Protein AF-A0A498RJK5-F1 (afdb_monomer_lite)

Foldseek 3Di:
DAEDEQEDQPPVSVVVLVVQVPDPPHDDQFYEDAACDPSLVVCVVVVNPGAYAHPDPVCVVRCVVVVRDHD

Secondary structure (DSSP, 8-state):
-EEEEEE--SHHHHHHHHHHHT-SSEEEEEEEESS--HHHHHHHHTT-SS-EEES-GGGHHHHHHTT----

Sequence (71 aa):
MVKVGVVGYGVIGQRLADGVARQKDMELVGVADVAPTLAIRALKEKGMPYAFYLGMAENKPQFDALAIPVA

InterPro domains:
  IPR036291 NAD(P)-binding domain superfamily [SSF51735] (1-47)

Radius of gyration: 11.85 Å; chains: 1; bounding box: 28×20×32 Å

pLDDT: mean 97.56, std 1.81, range [85.12, 98.75]

Structure (mmCIF, N/CA/C/O backbone):
data_AF-A0A498RJK5-F1
#
_entry.id   AF-A0A498RJK5-F1
#
loop_
_atom_site.group_PDB
_atom_site.id
_atom_site.type_symbol
_atom_site.label_atom_id
_atom_site.label_alt_id
_atom_site.label_comp_id
_atom_site.label_asym_id
_atom_site.label_entity_id
_atom_site.label_seq_id
_atom_site.pdbx_PDB_ins_code
_atom_site.Cartn_x
_atom_site.Cartn_y
_atom_site.Cartn_z
_atom_site.occupancy
_atom_site.B_iso_or_equiv
_atom_site.auth_seq_id
_atom_site.auth_comp_id
_atom_site.auth_asym_id
_atom_site.auth_atom_id
_atom_site.pdbx_PDB_model_num
ATOM 1 N N . MET A 1 1 ? -17.779 5.853 8.889 1.00 85.12 1 MET A N 1
ATOM 2 C CA . MET A 1 1 ? -16.377 5.445 8.697 1.00 85.12 1 MET A CA 1
ATOM 3 C C . MET A 1 1 ? -15.786 6.307 7.594 1.00 85.12 1 MET A C 1
ATOM 5 O O . MET A 1 1 ? -16.390 6.374 6.527 1.00 85.12 1 MET A O 1
ATOM 9 N N . VAL A 1 2 ? -14.685 7.008 7.846 1.00 98.25 2 VAL A N 1
ATOM 10 C CA . VAL A 1 2 ? -13.975 7.787 6.819 1.00 98.25 2 VAL A CA 1
ATOM 11 C C . VAL A 1 2 ? -13.086 6.842 6.018 1.00 98.25 2 VAL A C 1
ATOM 13 O O . VAL A 1 2 ? -12.276 6.124 6.595 1.00 98.25 2 VAL A O 1
ATOM 16 N N . LYS A 1 3 ? -13.236 6.841 4.694 1.00 98.56 3 LYS A N 1
ATOM 17 C CA . LYS A 1 3 ? -12.398 6.047 3.792 1.00 98.56 3 LYS A CA 1
ATOM 18 C C . LYS A 1 3 ? -11.123 6.810 3.475 1.00 98.56 3 LYS A C 1
ATOM 20 O O . LYS A 1 3 ? -11.193 7.924 2.961 1.00 98.56 3 LYS A O 1
ATOM 25 N N . VAL A 1 4 ? -9.976 6.213 3.768 1.00 98.75 4 VAL A N 1
ATOM 26 C CA . VAL A 1 4 ? -8.672 6.858 3.605 1.00 98.75 4 VAL A CA 1
ATOM 27 C C . VAL A 1 4 ? -7.801 6.030 2.670 1.00 98.75 4 VAL A C 1
ATOM 29 O O . VAL A 1 4 ? -7.644 4.825 2.855 1.00 98.75 4 VAL A O 1
ATOM 32 N N . GLY A 1 5 ? -7.219 6.689 1.672 1.00 98.50 5 GLY A N 1
ATOM 33 C CA . GLY A 1 5 ? -6.126 6.153 0.866 1.00 98.50 5 GLY A CA 1
ATOM 34 C C . GLY A 1 5 ? -4.826 6.875 1.208 1.00 98.50 5 GLY A C 1
ATOM 35 O O . GLY A 1 5 ? -4.835 8.086 1.432 1.00 98.50 5 GLY A O 1
ATOM 36 N N . VAL A 1 6 ? -3.709 6.148 1.238 1.00 98.56 6 VAL A N 1
ATOM 37 C CA . VAL A 1 6 ? -2.379 6.737 1.460 1.00 98.56 6 VAL A CA 1
ATOM 38 C C . VAL A 1 6 ? -1.557 6.630 0.179 1.00 98.56 6 VAL A C 1
ATOM 40 O O . VAL A 1 6 ? -1.126 5.544 -0.203 1.00 98.56 6 VAL A O 1
ATOM 43 N N . VAL A 1 7 ? -1.330 7.764 -0.486 1.00 98.06 7 VAL A N 1
ATOM 44 C CA . VAL A 1 7 ? -0.532 7.840 -1.720 1.00 98.06 7 VAL A CA 1
ATOM 45 C C . VAL A 1 7 ? 0.911 8.200 -1.372 1.00 98.06 7 VAL A C 1
ATOM 47 O O . VAL A 1 7 ? 1.169 9.251 -0.789 1.00 98.06 7 VAL A O 1
ATOM 50 N N . GLY A 1 8 ? 1.842 7.316 -1.728 1.00 97.69 8 GLY A N 1
ATOM 51 C CA . GLY A 1 8 ? 3.256 7.380 -1.366 1.00 97.69 8 GLY A CA 1
ATOM 52 C C . GLY A 1 8 ? 3.561 6.536 -0.129 1.00 97.69 8 GLY A C 1
ATOM 53 O O . GLY A 1 8 ? 3.587 7.050 0.990 1.00 97.69 8 GLY A O 1
ATOM 54 N N . TYR A 1 9 ? 3.855 5.246 -0.317 1.00 98.00 9 TYR A N 1
ATOM 55 C CA . TYR A 1 9 ? 4.140 4.297 0.769 1.00 98.00 9 TYR A CA 1
ATOM 56 C C . TYR A 1 9 ? 5.620 4.298 1.200 1.00 98.00 9 TYR A C 1
ATOM 58 O O . TYR A 1 9 ? 6.262 3.264 1.374 1.00 98.00 9 TYR A O 1
ATOM 66 N N . GLY A 1 10 ? 6.174 5.497 1.387 1.00 96.38 10 GLY A N 1
ATOM 67 C CA . GLY A 1 10 ? 7.516 5.701 1.931 1.00 96.38 10 GLY A CA 1
ATOM 68 C C . GLY A 1 10 ? 7.550 5.691 3.464 1.00 96.38 10 GLY A C 1
ATOM 69 O O . GLY A 1 10 ? 6.631 5.230 4.140 1.00 96.38 10 GLY A O 1
ATOM 70 N N . VAL A 1 11 ? 8.602 6.282 4.039 1.00 97.00 11 VAL A N 1
ATOM 71 C CA . VAL A 1 11 ? 8.831 6.334 5.499 1.00 97.00 11 VAL A CA 1
ATOM 72 C C . VAL A 1 11 ? 7.635 6.921 6.263 1.00 97.00 11 VAL A C 1
ATOM 74 O O . VAL A 1 11 ? 7.251 6.387 7.304 1.00 97.00 11 VAL A O 1
ATOM 77 N N . ILE A 1 12 ? 7.033 8.006 5.775 1.00 98.25 12 ILE A N 1
ATOM 78 C CA . ILE A 1 12 ? 5.860 8.614 6.423 1.00 98.25 12 ILE A CA 1
ATOM 79 C C . ILE A 1 12 ? 4.574 7.878 6.039 1.00 98.25 12 ILE A C 1
ATOM 81 O O . ILE A 1 12 ? 3.761 7.598 6.916 1.00 98.25 12 ILE A O 1
ATOM 85 N N . GLY A 1 13 ? 4.424 7.483 4.772 1.00 98.25 13 GLY A N 1
ATOM 86 C CA . GLY A 1 13 ? 3.238 6.781 4.281 1.00 98.25 13 GLY A CA 1
ATOM 87 C C . GLY A 1 13 ? 2.917 5.506 5.055 1.00 98.25 13 GLY A C 1
ATOM 88 O O . GLY A 1 13 ? 1.781 5.328 5.480 1.00 98.25 13 GLY A O 1
ATOM 89 N N . GLN A 1 14 ? 3.918 4.668 5.345 1.00 97.69 14 GLN A N 1
ATOM 90 C CA . GLN A 1 14 ? 3.701 3.455 6.147 1.00 97.69 14 GLN A CA 1
ATOM 91 C C . GLN A 1 14 ? 3.166 3.765 7.555 1.00 97.69 14 GLN A C 1
ATOM 93 O O . GLN A 1 14 ? 2.277 3.082 8.050 1.00 97.69 14 GLN A O 1
ATOM 98 N N . ARG A 1 15 ? 3.649 4.847 8.184 1.00 98.38 15 ARG A N 1
ATOM 99 C CA . ARG A 1 15 ? 3.217 5.261 9.528 1.00 98.38 15 ARG A CA 1
ATOM 100 C C . ARG A 1 15 ? 1.795 5.812 9.505 1.00 98.38 15 ARG A C 1
ATOM 102 O O . ARG A 1 15 ? 1.035 5.566 10.435 1.00 98.38 15 ARG A O 1
ATOM 109 N N . LEU A 1 16 ? 1.439 6.542 8.447 1.00 98.62 16 LEU A N 1
ATOM 110 C CA . LEU A 1 16 ? 0.077 7.028 8.239 1.00 98.62 16 LEU A CA 1
ATOM 111 C C . LEU A 1 16 ? -0.891 5.870 7.984 1.00 98.62 16 LEU A C 1
ATOM 113 O O . LEU A 1 16 ? -1.945 5.842 8.607 1.00 98.62 16 LEU A O 1
ATOM 117 N N . ALA A 1 17 ? -0.522 4.896 7.148 1.00 98.56 17 ALA A N 1
ATOM 118 C CA . ALA A 1 17 ? -1.334 3.706 6.892 1.00 98.56 17 ALA A CA 1
ATOM 119 C C . ALA A 1 17 ? -1.610 2.919 8.185 1.00 98.56 17 ALA A C 1
ATOM 121 O O . ALA A 1 17 ? -2.769 2.664 8.511 1.00 98.56 17 ALA A O 1
ATOM 122 N N . ASP A 1 18 ? -0.568 2.640 8.975 1.00 98.19 18 ASP A N 1
ATOM 123 C CA . ASP A 1 18 ? -0.706 1.994 10.287 1.00 98.19 18 ASP A CA 1
ATOM 124 C C . ASP A 1 18 ? -1.563 2.831 11.251 1.00 98.19 18 ASP A C 1
ATOM 126 O O . ASP A 1 18 ? -2.354 2.296 12.028 1.00 98.19 18 ASP A O 1
ATOM 130 N N . GLY A 1 19 ? -1.411 4.158 11.216 1.00 98.38 19 GLY A N 1
ATOM 131 C CA . GLY A 1 19 ? -2.204 5.086 12.016 1.00 98.38 19 GLY A CA 1
ATOM 132 C C . GLY A 1 19 ? -3.692 5.004 11.688 1.00 98.38 19 GLY A C 1
ATOM 133 O O . GLY A 1 19 ? -4.498 4.829 12.601 1.00 98.38 19 GLY A O 1
ATOM 134 N N . VAL A 1 20 ? -4.039 5.075 10.399 1.00 98.56 20 VAL A N 1
ATOM 135 C CA . VAL A 1 20 ? -5.412 4.964 9.883 1.00 98.56 20 VAL A CA 1
ATOM 136 C C . VAL A 1 20 ? -6.019 3.613 10.252 1.00 98.56 20 VAL A C 1
ATOM 138 O O . VAL A 1 20 ? -7.118 3.582 10.796 1.00 98.56 20 VAL A O 1
ATOM 141 N N . ALA A 1 21 ? -5.296 2.508 10.035 1.00 98.00 21 ALA A N 1
ATOM 142 C CA . ALA A 1 21 ? -5.777 1.151 10.314 1.00 98.00 21 ALA A CA 1
ATOM 143 C C . ALA A 1 21 ? -6.121 0.905 11.798 1.00 98.00 21 ALA A C 1
ATOM 145 O O . ALA A 1 21 ? -6.822 -0.049 12.127 1.00 98.00 21 ALA A O 1
ATOM 146 N N . ARG A 1 22 ? -5.627 1.757 12.706 1.00 98.25 22 ARG A N 1
ATOM 147 C CA . ARG A 1 22 ? -5.878 1.679 14.153 1.00 98.25 22 ARG A CA 1
ATOM 148 C C . ARG A 1 22 ? -6.988 2.609 14.639 1.00 98.25 22 ARG A C 1
ATOM 150 O O . ARG A 1 22 ? -7.358 2.519 15.812 1.00 98.25 22 ARG A O 1
ATOM 157 N N . GLN A 1 23 ? -7.488 3.514 13.800 1.00 98.50 23 GLN A N 1
ATOM 158 C CA . GLN A 1 23 ? -8.567 4.416 14.196 1.00 98.50 23 GLN A CA 1
ATOM 159 C C . GLN A 1 23 ? -9.914 3.696 14.148 1.00 98.50 23 GLN A C 1
ATOM 161 O O . GLN A 1 23 ? -10.178 2.890 13.263 1.00 98.50 23 GLN A O 1
ATOM 166 N N . LYS A 1 24 ? -10.787 3.996 15.114 1.00 98.31 24 LYS A N 1
ATOM 167 C CA . LYS A 1 24 ? -12.105 3.345 15.228 1.00 98.31 24 LYS A CA 1
ATOM 168 C C . LYS A 1 24 ? -13.147 3.916 14.262 1.00 98.31 24 LYS A C 1
ATOM 170 O O . LYS A 1 24 ? -14.197 3.313 14.074 1.00 98.31 24 LYS A O 1
ATOM 175 N N . ASP A 1 25 ? -12.883 5.087 13.700 1.00 98.50 25 ASP A N 1
ATOM 176 C CA . ASP A 1 25 ? -13.771 5.847 12.824 1.00 98.50 25 ASP A CA 1
ATOM 177 C C . ASP A 1 25 ? -13.267 5.919 11.372 1.00 98.50 25 ASP A C 1
ATOM 179 O O . ASP A 1 25 ? -13.931 6.535 10.529 1.00 98.50 25 ASP A O 1
ATOM 183 N N . MET A 1 26 ? -12.150 5.252 11.055 1.00 98.69 26 MET A N 1
ATOM 184 C CA . MET A 1 26 ? -11.540 5.225 9.724 1.00 98.69 26 MET A CA 1
ATOM 185 C C . MET A 1 26 ? -11.390 3.806 9.171 1.00 98.69 26 MET A C 1
ATOM 187 O O . MET A 1 26 ? -11.271 2.830 9.904 1.00 98.69 26 MET A O 1
ATOM 191 N N . GLU A 1 27 ? -11.358 3.721 7.846 1.00 98.25 27 GLU A N 1
ATOM 192 C CA . GLU A 1 27 ? -11.063 2.519 7.072 1.00 98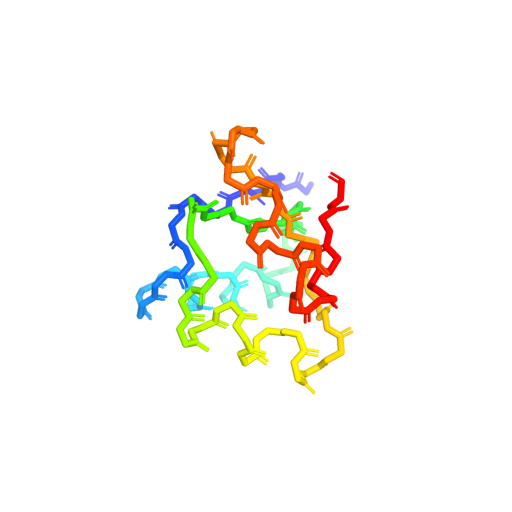.25 27 GLU A CA 1
ATOM 193 C C . GLU A 1 27 ? -9.938 2.848 6.089 1.00 98.25 27 GLU A C 1
ATOM 195 O O . GLU A 1 27 ? -10.077 3.739 5.243 1.00 98.25 27 GLU A O 1
ATOM 200 N N . LEU A 1 28 ? -8.820 2.125 6.192 1.00 98.50 28 LEU A N 1
ATOM 201 C CA . LEU A 1 28 ? -7.752 2.198 5.202 1.00 98.50 28 LEU A CA 1
ATOM 202 C C . LEU A 1 28 ? -8.174 1.405 3.960 1.00 98.50 28 LEU A C 1
ATOM 204 O O . LEU A 1 28 ? -8.163 0.178 3.973 1.00 98.50 28 LEU A O 1
ATOM 208 N N . VAL A 1 29 ? -8.503 2.112 2.880 1.00 98.50 29 VAL A N 1
ATOM 209 C CA . VAL A 1 29 ? -8.858 1.502 1.585 1.00 98.50 29 VAL A CA 1
ATOM 210 C C . VAL A 1 29 ? -7.635 0.860 0.930 1.00 98.50 29 VAL A C 1
ATOM 212 O O . VAL A 1 29 ? -7.744 -0.146 0.233 1.00 98.50 29 VAL A O 1
ATOM 215 N N . GLY A 1 30 ? -6.461 1.441 1.162 1.00 98.44 30 GLY A N 1
ATOM 216 C CA . GLY A 1 30 ? -5.181 0.888 0.756 1.00 98.44 30 GLY A CA 1
ATOM 217 C C . GLY A 1 30 ? -4.105 1.949 0.611 1.00 98.44 30 GLY A C 1
ATOM 218 O O . GLY A 1 30 ? -4.270 3.116 0.984 1.00 98.44 30 GLY A O 1
ATOM 219 N N . VAL A 1 31 ? -2.978 1.509 0.073 1.00 98.62 31 VAL A N 1
ATOM 220 C CA . VAL A 1 31 ? -1.759 2.295 -0.089 1.00 98.62 31 VAL A CA 1
ATOM 221 C C . VAL A 1 31 ? -1.328 2.275 -1.549 1.00 98.62 31 VAL A C 1
ATOM 223 O O . VAL A 1 31 ? -1.590 1.303 -2.253 1.00 98.62 31 VAL A O 1
ATOM 226 N N . ALA A 1 32 ? -0.674 3.333 -2.015 1.00 98.38 32 ALA A N 1
ATOM 227 C CA . ALA A 1 32 ? -0.223 3.426 -3.399 1.00 98.38 32 ALA A CA 1
ATOM 228 C C . ALA A 1 32 ? 1.229 3.887 -3.509 1.00 98.38 32 ALA A C 1
ATOM 230 O O . ALA A 1 32 ? 1.705 4.686 -2.701 1.00 98.38 32 ALA A O 1
ATOM 231 N N . ASP A 1 33 ? 1.925 3.401 -4.531 1.00 98.19 33 ASP A N 1
ATOM 232 C CA . ASP A 1 33 ? 3.267 3.848 -4.909 1.00 98.19 33 ASP A CA 1
ATOM 233 C C . ASP A 1 33 ? 3.490 3.600 -6.412 1.00 98.19 33 ASP A C 1
ATOM 235 O O . ASP A 1 33 ? 2.666 2.975 -7.087 1.00 98.19 33 ASP A O 1
ATOM 239 N N . VAL A 1 34 ? 4.593 4.110 -6.951 1.00 97.56 34 VAL A N 1
ATOM 240 C CA . VAL A 1 34 ? 4.949 4.011 -8.373 1.00 97.56 34 VAL A CA 1
ATOM 241 C C . VAL A 1 34 ? 6.039 2.976 -8.641 1.00 97.56 34 VAL A C 1
ATOM 243 O O . VAL A 1 34 ? 6.166 2.522 -9.774 1.00 97.56 34 VAL A O 1
ATOM 246 N N . ALA A 1 35 ? 6.819 2.587 -7.628 1.00 97.00 35 ALA A N 1
ATOM 247 C CA . ALA A 1 35 ? 7.964 1.687 -7.775 1.00 97.00 35 ALA A CA 1
ATOM 248 C C . ALA A 1 35 ? 7.999 0.609 -6.675 1.00 97.00 35 ALA A C 1
ATOM 250 O O . ALA A 1 35 ? 7.514 0.846 -5.566 1.00 97.00 35 ALA A O 1
ATOM 251 N N . PRO A 1 36 ? 8.6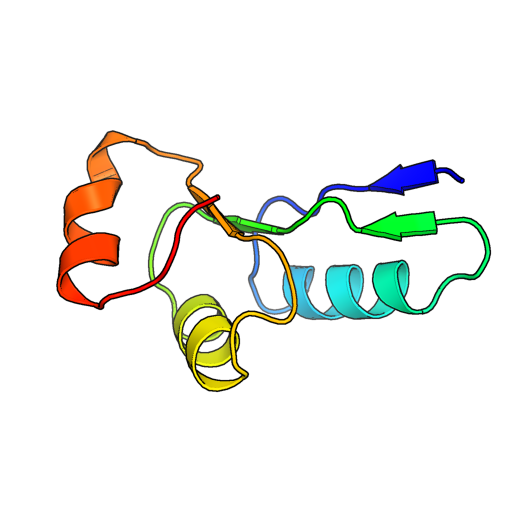11 -0.566 -6.925 1.00 97.00 36 PRO A N 1
ATOM 252 C CA . PRO A 1 36 ? 8.743 -1.633 -5.932 1.00 97.00 36 PRO A CA 1
ATOM 253 C C . PRO A 1 36 ? 9.881 -1.335 -4.938 1.00 97.00 36 PRO A C 1
ATOM 255 O O . PRO A 1 36 ? 10.889 -2.052 -4.871 1.00 97.00 36 PRO A O 1
ATOM 258 N N . THR A 1 37 ? 9.729 -0.239 -4.189 1.00 97.12 37 THR A N 1
ATOM 259 C CA . THR A 1 37 ? 10.676 0.233 -3.169 1.00 97.12 37 THR A CA 1
ATOM 260 C C . THR A 1 37 ? 10.840 -0.786 -2.036 1.00 97.12 37 THR A C 1
ATOM 262 O O . THR A 1 37 ? 10.066 -1.737 -1.908 1.00 97.12 37 THR A O 1
ATOM 265 N N . LEU A 1 38 ? 11.837 -0.583 -1.166 1.00 97.25 38 LEU A N 1
ATOM 266 C CA . LEU A 1 38 ? 12.046 -1.443 0.006 1.00 97.25 38 LEU A CA 1
ATOM 267 C C . LEU A 1 38 ? 10.783 -1.553 0.879 1.00 97.25 38 LEU A C 1
ATOM 269 O O . LEU A 1 38 ? 10.469 -2.638 1.358 1.00 97.25 38 LEU A O 1
ATOM 273 N N . ALA A 1 39 ? 10.031 -0.461 1.044 1.00 97.62 39 ALA A N 1
ATOM 274 C CA . ALA A 1 39 ? 8.805 -0.446 1.840 1.00 97.62 39 ALA A CA 1
ATOM 275 C C . ALA A 1 39 ? 7.685 -1.293 1.211 1.00 97.62 39 ALA A C 1
ATOM 277 O O . ALA A 1 39 ? 6.997 -2.024 1.921 1.00 97.62 39 ALA A O 1
ATOM 278 N N . ILE A 1 40 ? 7.545 -1.262 -0.118 1.00 98.12 40 ILE A N 1
ATOM 279 C CA . ILE A 1 40 ? 6.601 -2.121 -0.848 1.00 98.12 40 ILE A CA 1
ATOM 280 C C . ILE A 1 40 ? 7.000 -3.594 -0.760 1.00 98.12 40 ILE A C 1
ATOM 282 O O . ILE A 1 40 ? 6.157 -4.462 -0.543 1.00 98.12 40 ILE A O 1
ATOM 286 N N . ARG A 1 41 ? 8.292 -3.902 -0.888 1.00 98.06 41 ARG A N 1
ATOM 287 C CA . ARG A 1 41 ? 8.782 -5.279 -0.732 1.00 98.06 41 ARG A CA 1
ATOM 288 C C . ARG A 1 41 ? 8.531 -5.793 0.684 1.00 98.06 41 ARG A C 1
ATOM 290 O O . ARG A 1 41 ? 8.010 -6.891 0.839 1.00 98.06 41 ARG A O 1
ATOM 297 N N . ALA A 1 42 ? 8.774 -4.962 1.696 1.00 97.88 42 ALA A N 1
ATOM 298 C CA . ALA A 1 42 ? 8.438 -5.276 3.080 1.00 97.88 42 ALA A CA 1
ATOM 299 C C . ALA A 1 42 ? 6.919 -5.444 3.296 1.00 97.88 42 ALA A C 1
ATOM 301 O O . ALA A 1 42 ? 6.507 -6.297 4.078 1.00 97.88 42 ALA A O 1
ATOM 302 N N . LEU A 1 43 ? 6.068 -4.673 2.603 1.00 97.88 43 LEU A N 1
ATOM 303 C CA . LEU A 1 43 ? 4.610 -4.866 2.622 1.00 97.88 43 LEU A CA 1
ATOM 304 C C . LEU A 1 43 ? 4.231 -6.259 2.097 1.00 97.88 43 LEU A C 1
ATOM 306 O O . LEU A 1 43 ? 3.437 -6.955 2.732 1.00 97.88 43 LEU A O 1
ATOM 310 N N . LYS A 1 44 ? 4.845 -6.692 0.988 1.00 98.06 44 LYS A N 1
ATOM 311 C CA . LYS A 1 44 ? 4.671 -8.045 0.445 1.00 98.06 44 LYS A CA 1
ATOM 312 C C . LYS A 1 44 ? 5.159 -9.117 1.421 1.00 98.06 44 LYS A C 1
ATOM 314 O O . LYS A 1 44 ? 4.434 -10.073 1.672 1.00 98.06 44 LYS A O 1
ATOM 319 N N . GLU A 1 45 ? 6.356 -8.966 1.984 1.00 97.94 45 GLU A N 1
ATOM 320 C CA . GLU A 1 45 ? 6.934 -9.920 2.947 1.00 97.94 45 GLU A CA 1
ATOM 321 C C . GLU A 1 45 ? 6.075 -10.077 4.211 1.00 97.94 45 GLU A C 1
ATOM 323 O O . GLU A 1 45 ? 6.016 -11.160 4.786 1.00 97.94 45 GLU A O 1
ATOM 328 N N . LYS A 1 46 ? 5.343 -9.029 4.604 1.00 97.19 46 LYS A N 1
ATOM 329 C CA . LYS A 1 46 ? 4.348 -9.063 5.689 1.00 97.19 46 LYS A CA 1
ATOM 330 C C . LYS A 1 46 ? 3.014 -9.720 5.304 1.00 97.19 46 LYS A C 1
ATOM 332 O O . LYS A 1 46 ? 2.096 -9.723 6.118 1.00 97.19 46 LYS A O 1
ATOM 337 N N . GLY A 1 47 ? 2.882 -10.248 4.087 1.00 97.81 47 GLY A N 1
ATOM 338 C CA . GLY A 1 47 ? 1.664 -10.907 3.612 1.00 97.81 47 GLY A CA 1
ATOM 339 C C . GLY A 1 47 ? 0.597 -9.955 3.071 1.00 97.81 47 GLY A C 1
ATOM 340 O O . GLY A 1 47 ? -0.574 -10.314 3.079 1.00 97.81 47 GLY A O 1
ATOM 341 N N . MET A 1 48 ? 0.983 -8.761 2.601 1.00 96.81 48 MET A N 1
ATOM 342 C CA . MET A 1 48 ? 0.064 -7.747 2.056 1.00 96.81 48 MET A CA 1
ATOM 343 C C . MET A 1 48 ? -1.056 -7.348 3.037 1.00 96.81 48 MET A C 1
ATOM 345 O O . MET A 1 48 ? -2.235 -7.457 2.704 1.00 96.81 48 MET A O 1
ATOM 349 N N . PRO A 1 49 ? -0.722 -6.846 4.245 1.00 97.31 49 PRO A N 1
ATOM 350 C CA . PRO A 1 49 ? -1.728 -6.431 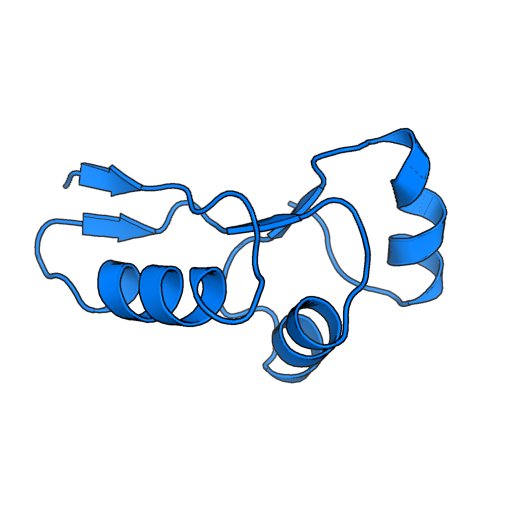5.227 1.00 97.31 49 PRO A CA 1
ATOM 351 C C . PRO A 1 49 ? -2.624 -5.282 4.736 1.00 97.31 49 PRO A C 1
ATOM 353 O O . PRO A 1 49 ? -3.704 -5.080 5.283 1.00 97.31 49 PRO A O 1
ATOM 356 N N . TYR A 1 50 ? -2.186 -4.543 3.710 1.00 98.06 50 TYR A N 1
ATOM 357 C CA . TYR A 1 50 ? -2.930 -3.460 3.073 1.00 98.06 50 TYR A CA 1
ATOM 358 C C . TYR A 1 50 ? -3.019 -3.704 1.566 1.00 98.06 50 TYR A C 1
ATOM 360 O O . TYR A 1 50 ? -2.037 -4.129 0.951 1.00 98.06 50 TYR A O 1
ATOM 368 N N . ALA A 1 51 ? -4.169 -3.381 0.967 1.00 98.19 51 ALA A N 1
ATOM 369 C CA . ALA A 1 51 ? -4.318 -3.376 -0.484 1.00 98.19 51 ALA A CA 1
ATOM 370 C C . ALA A 1 51 ? -3.323 -2.383 -1.102 1.00 98.19 51 ALA A C 1
ATOM 372 O O . ALA A 1 51 ? -3.236 -1.233 -0.663 1.00 98.19 51 ALA A O 1
ATOM 373 N N . PHE A 1 52 ? -2.567 -2.836 -2.099 1.00 98.31 52 PHE A N 1
ATOM 374 C CA . PHE A 1 52 ? -1.579 -2.021 -2.794 1.00 98.31 52 PHE A CA 1
ATOM 375 C C . PHE A 1 52 ? -2.082 -1.650 -4.188 1.00 98.31 52 PHE A C 1
ATOM 377 O O . PHE A 1 52 ? -2.404 -2.531 -4.981 1.00 98.31 52 PHE A O 1
ATOM 384 N N . TYR A 1 53 ? -2.090 -0.356 -4.495 1.00 98.31 53 TYR A N 1
ATOM 385 C CA . TYR A 1 53 ? -2.473 0.186 -5.794 1.00 98.31 53 TYR A CA 1
ATOM 386 C C . TYR A 1 53 ? -1.250 0.753 -6.512 1.00 98.31 53 TYR A C 1
ATOM 388 O O . TYR A 1 53 ? -0.463 1.515 -5.946 1.00 98.31 53 TYR A O 1
ATOM 396 N N . LEU A 1 54 ? -1.101 0.408 -7.788 1.00 98.00 54 LEU A N 1
ATOM 397 C CA . LEU A 1 54 ? -0.006 0.906 -8.609 1.00 98.00 54 LEU A CA 1
ATOM 398 C C . LEU A 1 54 ? -0.398 2.231 -9.269 1.00 98.00 54 LEU A C 1
ATOM 400 O O . LEU A 1 54 ? -1.317 2.274 -10.081 1.00 98.00 54 LEU A O 1
ATOM 404 N N . GLY A 1 55 ? 0.329 3.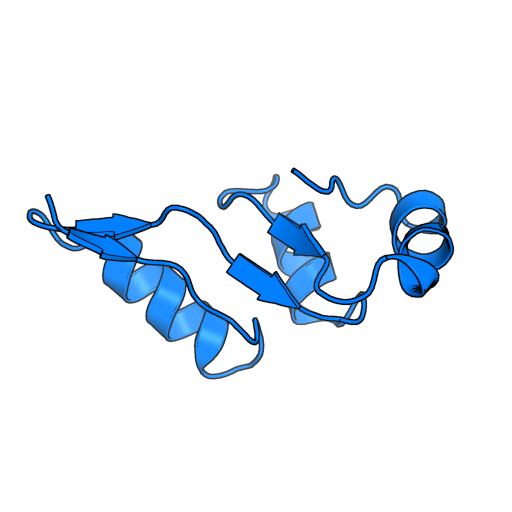303 -8.950 1.00 96.62 55 GLY A N 1
ATOM 405 C CA . GLY A 1 55 ? 0.049 4.642 -9.485 1.00 96.62 55 GLY A CA 1
ATOM 406 C C . GLY A 1 55 ? 0.471 4.862 -10.943 1.00 96.62 55 GLY A C 1
ATOM 407 O O . GLY A 1 55 ? 0.036 5.835 -11.546 1.00 96.62 55 GLY A O 1
ATOM 408 N N . MET A 1 56 ? 1.311 3.982 -11.503 1.00 95.94 56 MET A N 1
ATOM 409 C CA . MET A 1 56 ? 1.845 4.074 -12.870 1.00 95.94 56 MET A CA 1
ATOM 410 C C . MET A 1 56 ? 1.728 2.708 -13.548 1.00 95.94 56 MET A C 1
ATOM 412 O O . MET A 1 56 ? 2.517 1.803 -13.261 1.00 95.94 56 MET A O 1
ATOM 416 N N . ALA A 1 57 ? 0.730 2.536 -14.416 1.00 93.06 57 ALA A N 1
ATOM 417 C CA . ALA A 1 57 ? 0.404 1.245 -15.027 1.00 93.06 57 ALA A CA 1
ATOM 418 C C . ALA A 1 57 ? 1.579 0.658 -15.832 1.00 93.06 57 ALA A C 1
ATOM 420 O O . ALA A 1 57 ? 1.806 -0.550 -15.821 1.00 93.06 57 ALA A O 1
ATOM 421 N N . GLU A 1 58 ? 2.380 1.516 -16.457 1.00 97.00 58 GLU A N 1
ATOM 422 C CA . GLU A 1 58 ? 3.603 1.173 -17.183 1.00 97.00 58 GLU A CA 1
ATOM 423 C C . GLU A 1 58 ? 4.661 0.465 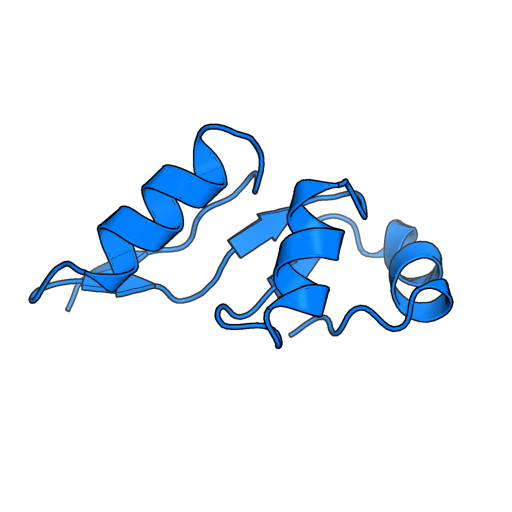-16.321 1.00 97.00 58 GLU A C 1
ATOM 425 O O . GLU A 1 58 ? 5.466 -0.301 -16.849 1.00 97.00 58 GLU A O 1
ATOM 430 N N . ASN A 1 59 ? 4.643 0.645 -14.996 1.00 97.31 59 ASN A N 1
ATOM 431 C CA . ASN A 1 59 ? 5.585 -0.014 -14.089 1.00 97.31 59 ASN A CA 1
ATOM 432 C C . ASN A 1 59 ? 5.139 -1.419 -13.671 1.00 97.31 59 ASN A C 1
ATOM 434 O O . ASN A 1 59 ? 5.914 -2.130 -13.027 1.00 97.31 59 ASN A O 1
ATOM 438 N N . LYS A 1 60 ? 3.937 -1.863 -14.063 1.00 96.75 60 LYS A N 1
ATOM 439 C CA . LYS A 1 60 ? 3.381 -3.176 -13.702 1.00 96.75 60 LYS A CA 1
ATOM 440 C C . LYS A 1 60 ? 4.336 -4.354 -13.963 1.00 96.75 60 LYS A C 1
ATOM 442 O O . LYS A 1 60 ? 4.446 -5.193 -13.067 1.00 96.75 60 LYS A O 1
ATOM 447 N N . PRO A 1 61 ? 5.105 -4.407 -15.074 1.00 98.12 61 PRO A N 1
ATOM 448 C CA . PRO A 1 61 ? 6.060 -5.493 -15.304 1.00 98.12 61 PRO A CA 1
ATOM 449 C C . PRO A 1 61 ? 7.102 -5.655 -14.186 1.00 98.12 61 PRO A C 1
ATOM 451 O O . PRO A 1 61 ? 7.519 -6.772 -13.889 1.00 98.12 61 PRO A O 1
ATOM 454 N N . GLN A 1 62 ? 7.500 -4.563 -13.521 1.00 98.00 62 GLN A N 1
ATOM 455 C CA . GLN A 1 62 ? 8.460 -4.609 -12.411 1.00 98.00 62 GLN A CA 1
ATOM 456 C C . GLN A 1 62 ? 7.861 -5.271 -11.161 1.00 98.00 62 GLN A C 1
ATOM 458 O O . GLN A 1 62 ? 8.570 -5.942 -10.414 1.00 98.00 62 GLN A O 1
ATOM 463 N N . PHE A 1 63 ? 6.559 -5.089 -10.931 1.00 98.00 63 PHE A N 1
ATOM 464 C CA . PHE A 1 63 ? 5.833 -5.696 -9.813 1.00 98.00 63 PHE A CA 1
ATOM 465 C C . PHE A 1 63 ? 5.543 -7.171 -10.077 1.00 98.00 63 PHE A C 1
ATOM 467 O O . PHE A 1 63 ? 5.752 -7.997 -9.186 1.00 98.00 63 PHE A O 1
ATOM 474 N N . ASP A 1 64 ? 5.157 -7.508 -11.310 1.00 97.81 64 ASP A N 1
ATOM 475 C CA . ASP A 1 64 ? 4.925 -8.889 -11.740 1.00 97.81 64 ASP A CA 1
ATOM 476 C C . ASP A 1 64 ? 6.213 -9.723 -11.631 1.00 97.81 64 ASP A C 1
ATOM 478 O O . ASP A 1 64 ? 6.193 -10.813 -11.058 1.00 97.81 64 ASP A O 1
ATOM 482 N N . ALA A 1 65 ? 7.363 -9.177 -12.052 1.00 98.25 65 ALA A N 1
ATOM 483 C CA . ALA A 1 65 ? 8.672 -9.830 -11.919 1.00 98.25 65 ALA A CA 1
ATOM 484 C C . ALA A 1 65 ? 9.072 -10.129 -10.461 1.00 98.25 65 ALA A C 1
ATOM 486 O O . ALA A 1 65 ? 9.836 -11.055 -10.195 1.00 98.25 65 ALA A O 1
ATOM 487 N N . LEU A 1 66 ? 8.555 -9.351 -9.509 1.00 97.88 66 LEU A N 1
ATOM 488 C CA . LEU A 1 66 ? 8.792 -9.532 -8.077 1.00 97.88 66 LEU A CA 1
ATOM 489 C C . LEU A 1 66 ? 7.635 -10.255 -7.386 1.00 97.88 66 LEU A C 1
ATOM 491 O O . LEU A 1 66 ? 7.670 -10.403 -6.163 1.00 97.88 66 LEU A O 1
ATOM 495 N N . ALA A 1 67 ? 6.614 -10.690 -8.129 1.00 97.50 67 ALA A N 1
ATOM 496 C CA . ALA A 1 67 ? 5.379 -11.270 -7.614 1.00 97.50 67 ALA A CA 1
ATOM 497 C C . ALA A 1 67 ? 4.756 -10.430 -6.481 1.00 97.50 67 ALA A C 1
ATOM 499 O O . ALA A 1 67 ? 4.370 -10.972 -5.445 1.00 97.50 67 ALA A O 1
ATOM 500 N N . ILE A 1 68 ? 4.746 -9.101 -6.624 1.00 97.88 68 ILE A N 1
ATOM 501 C CA . ILE A 1 68 ? 4.061 -8.186 -5.702 1.00 97.88 68 ILE A CA 1
ATOM 502 C C . ILE A 1 68 ? 2.620 -8.016 -6.207 1.00 97.88 68 ILE A C 1
ATOM 504 O O . ILE A 1 68 ? 2.443 -7.506 -7.315 1.00 97.88 68 ILE A O 1
ATOM 508 N N . PRO A 1 69 ? 1.594 -8.424 -5.437 1.00 96.94 69 PRO A N 1
ATOM 509 C CA . PRO A 1 69 ? 0.204 -8.259 -5.848 1.00 96.94 69 PRO A CA 1
ATOM 510 C C . PRO A 1 69 ? -0.181 -6.780 -5.950 1.00 96.94 69 PRO A C 1
ATOM 512 O O . PRO A 1 69 ? 0.177 -5.978 -5.088 1.00 96.94 69 PRO A O 1
ATOM 515 N N . VAL A 1 70 ? -0.945 -6.444 -6.985 1.00 96.38 70 VAL A N 1
ATOM 516 C CA . VAL A 1 70 ? -1.591 -5.139 -7.170 1.00 96.38 70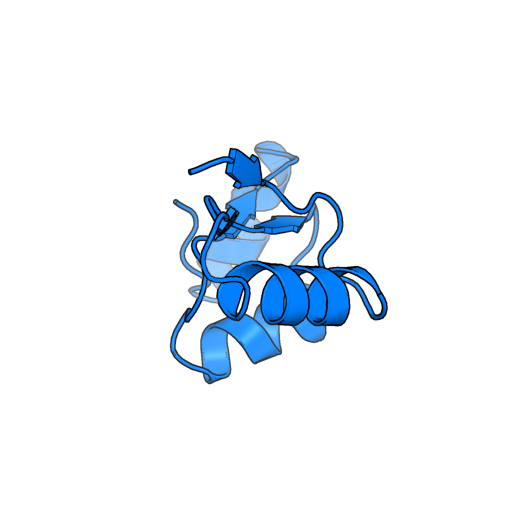 VAL A CA 1
ATOM 517 C C . VAL A 1 70 ? -3.101 -5.380 -7.162 1.00 96.38 70 VAL A C 1
ATOM 519 O O . VAL A 1 70 ? -3.548 -6.342 -7.790 1.00 96.38 70 VAL A O 1
ATOM 522 N N . ALA A 1 71 ? -3.840 -4.567 -6.404 1.00 92.69 71 ALA A N 1
ATOM 523 C CA . ALA A 1 71 ? -5.297 -4.630 -6.263 1.00 92.69 71 ALA A CA 1
ATOM 524 C C . ALA A 1 71 ? -6.042 -4.061 -7.480 1.00 92.69 71 ALA A C 1
ATOM 526 O O . ALA A 1 71 ? -5.461 -3.205 -8.189 1.00 92.69 71 ALA A O 1
#

Organism: NCBI:txid1351585